Protein AF-A0A7X5U738-F1 (afdb_monomer_lite)

Secondary structure (DSSP, 8-state):
--------------------EEEEEPEETTEEPPPHHHHHHHHHHHHHHHHHTTSEEEEEEEEE-S--EEETTEEEEEEEEEEEETTTT-EEEEEEEEEEEESS----------

Foldseek 3Di:
DDDDDPPPPPPDPPPPPDFAFDPDWDDDPPDTFAAPVVQLVVQQVVVCVCVVVVQKDWDAGWDWPDDWDDDVQKTKGKIKTWIFGPPPRHIDIDIGIHMGGGPPRPPPPPDDDD

Organism: NCBI:txid564369

pLDDT: mean 82.88, std 19.43, range [35.84, 98.12]

Radius of gyration: 19.34 Å; chains: 1; b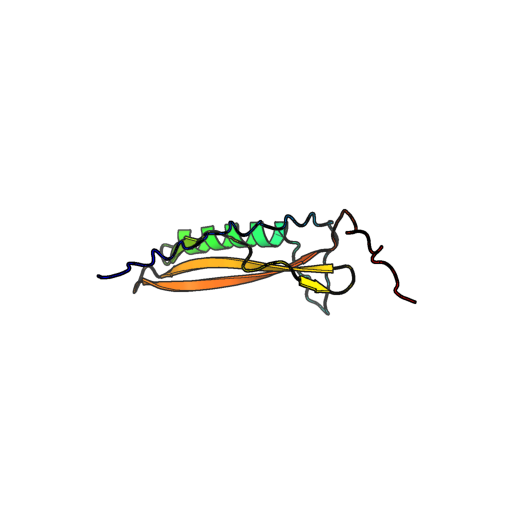ounding box: 38×64×51 Å

Sequence (114 aa):
MFVLILSLCLFAPALAVVVDCGEEHYVSGTHRLPTHEEAMAQCREQETAMVGTGAWRSVRSCYDVAAPGEHGPWVHGRIGVDVVASAGGDPMTFEALWMCKPTTGRDMDGPAFD

Structure (mmCIF, N/CA/C/O backbone):
data_AF-A0A7X5U738-F1
#
_entry.id   AF-A0A7X5U738-F1
#
loop_
_atom_site.group_PDB
_atom_site.id
_atom_site.type_symbol
_atom_site.label_atom_id
_atom_site.label_alt_id
_atom_site.label_comp_id
_atom_site.label_asym_id
_atom_site.label_entity_id
_atom_site.label_seq_id
_atom_site.pdbx_PDB_ins_code
_atom_site.Cartn_x
_atom_site.Cartn_y
_atom_site.Cartn_z
_atom_site.occupancy
_atom_site.B_iso_or_equiv
_atom_site.auth_seq_id
_atom_site.auth_comp_id
_atom_site.auth_asym_id
_atom_site.auth_atom_id
_atom_site.pdbx_PDB_model_num
ATOM 1 N N . MET A 1 1 ? -8.636 50.848 4.536 1.00 35.84 1 MET A N 1
ATOM 2 C CA . MET A 1 1 ? -8.978 50.078 3.322 1.00 35.84 1 MET A CA 1
ATOM 3 C C . MET A 1 1 ? -8.266 48.736 3.442 1.00 35.84 1 MET A C 1
ATOM 5 O O . MET A 1 1 ? -7.052 48.702 3.323 1.00 35.84 1 MET A O 1
ATOM 9 N N . PHE A 1 2 ? -8.980 47.693 3.873 1.00 41.66 2 PHE A N 1
ATOM 10 C CA . PHE A 1 2 ? -8.421 46.381 4.236 1.00 41.66 2 PHE A CA 1
ATOM 11 C C . PHE A 1 2 ? -8.547 45.461 3.013 1.00 41.66 2 PHE A C 1
ATOM 13 O O . PHE A 1 2 ? -9.663 45.174 2.586 1.00 41.66 2 PHE A O 1
ATOM 20 N N . VAL A 1 3 ? -7.429 45.064 2.404 1.00 46.50 3 VAL A N 1
ATOM 21 C CA . VAL A 1 3 ? -7.430 44.149 1.252 1.00 46.50 3 VAL A CA 1
ATOM 22 C C . VAL A 1 3 ? -7.383 42.719 1.789 1.00 46.50 3 VAL A C 1
ATOM 24 O O . VAL A 1 3 ? -6.349 42.260 2.263 1.00 46.50 3 VAL A O 1
ATOM 27 N N . LEU A 1 4 ? -8.528 42.036 1.755 1.00 47.12 4 LEU A N 1
ATOM 28 C CA . LEU A 1 4 ? -8.654 40.600 2.005 1.00 47.12 4 LEU A CA 1
ATOM 29 C C . LEU A 1 4 ? -8.181 39.848 0.756 1.00 47.12 4 LEU A C 1
ATOM 31 O O . LEU A 1 4 ? -8.893 39.782 -0.243 1.00 47.12 4 LEU A O 1
ATOM 35 N N . ILE A 1 5 ? -6.970 39.295 0.808 1.00 55.34 5 ILE A N 1
ATOM 36 C CA . ILE A 1 5 ? -6.487 38.349 -0.199 1.00 55.34 5 ILE A CA 1
ATOM 37 C C . ILE A 1 5 ? -7.099 36.986 0.146 1.00 55.34 5 ILE A C 1
ATOM 39 O O . ILE A 1 5 ? -6.677 36.328 1.095 1.00 55.34 5 ILE A O 1
ATOM 43 N N . LEU A 1 6 ? -8.137 36.592 -0.597 1.00 53.81 6 LEU A N 1
ATOM 44 C CA . LEU A 1 6 ? -8.650 35.223 -0.602 1.00 53.81 6 LEU A CA 1
ATOM 45 C C . LEU A 1 6 ? -7.569 34.305 -1.188 1.00 53.81 6 LEU A C 1
ATOM 47 O O . LEU A 1 6 ? -7.368 34.268 -2.402 1.00 53.81 6 LEU A O 1
ATOM 51 N N . SER A 1 7 ? -6.883 33.553 -0.330 1.00 56.69 7 SER A N 1
ATOM 52 C CA . SER A 1 7 ? -6.056 32.422 -0.752 1.00 56.69 7 SER A CA 1
ATOM 53 C C . SER A 1 7 ? -6.959 31.316 -1.297 1.00 56.69 7 SER A C 1
ATOM 55 O O . SER A 1 7 ? -7.542 30.545 -0.536 1.00 56.69 7 SER A O 1
ATOM 57 N N . LEU A 1 8 ? -7.085 31.237 -2.624 1.00 53.44 8 LEU A N 1
ATOM 58 C CA . LEU A 1 8 ? -7.582 30.040 -3.295 1.00 53.44 8 LEU A CA 1
ATOM 59 C C . LEU A 1 8 ? -6.556 28.919 -3.085 1.00 53.44 8 LEU A C 1
ATOM 61 O O . LEU A 1 8 ? -5.546 28.848 -3.783 1.00 53.44 8 LEU A O 1
ATOM 65 N N . CYS A 1 9 ? -6.82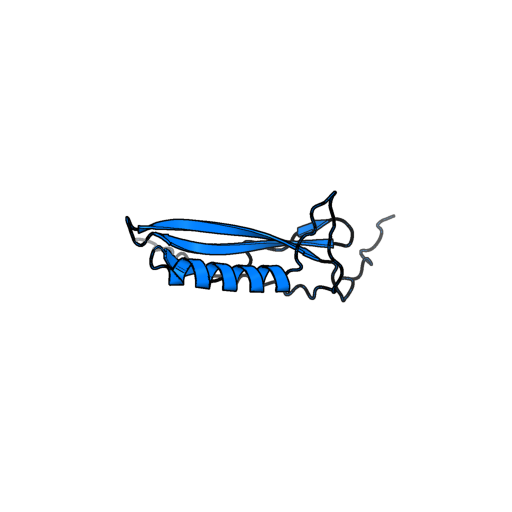4 28.027 -2.132 1.00 54.41 9 CYS A N 1
ATOM 66 C CA . CYS A 1 9 ? -6.208 26.707 -2.116 1.00 54.41 9 CYS A CA 1
ATOM 67 C C . CYS A 1 9 ? -6.690 25.952 -3.360 1.00 54.41 9 CYS A C 1
ATOM 69 O O . CYS A 1 9 ? -7.783 25.389 -3.378 1.00 54.41 9 CYS A O 1
ATOM 71 N N . LEU A 1 10 ? -5.884 25.982 -4.420 1.00 52.59 10 LEU A N 1
ATOM 72 C CA . LEU A 1 10 ? -6.012 25.083 -5.559 1.00 52.59 10 LEU A CA 1
ATOM 73 C C . LEU A 1 10 ? -5.782 23.654 -5.051 1.00 52.59 10 LEU A C 1
ATOM 75 O O . LEU A 1 10 ? -4.646 23.201 -4.933 1.00 52.59 10 LEU A O 1
ATOM 79 N N . PHE A 1 11 ? -6.864 22.946 -4.726 1.00 53.50 11 PHE A N 1
ATOM 80 C CA . PHE A 1 11 ? -6.842 21.494 -4.586 1.00 53.50 11 PHE A CA 1
ATOM 81 C C . PHE A 1 11 ? -6.629 20.906 -5.982 1.00 53.50 11 PHE A C 1
ATOM 83 O O . PHE A 1 11 ? -7.584 20.612 -6.699 1.00 53.50 11 PHE A O 1
ATOM 90 N N . ALA A 1 12 ? -5.369 20.796 -6.403 1.00 51.78 12 ALA A N 1
ATOM 91 C CA . ALA A 1 12 ? -5.030 19.987 -7.559 1.00 51.78 12 ALA A CA 1
ATOM 92 C C . ALA A 1 12 ? -5.384 18.531 -7.212 1.00 51.78 12 ALA A C 1
ATOM 94 O O . ALA A 1 12 ? -4.866 18.018 -6.214 1.00 51.78 12 ALA A O 1
ATOM 95 N N . PRO A 1 13 ? -6.270 17.856 -7.969 1.00 48.47 13 PRO A N 1
ATOM 96 C CA . PRO A 1 13 ? -6.442 16.427 -7.794 1.00 48.47 13 PRO A CA 1
ATOM 97 C C . PRO A 1 13 ? -5.092 15.791 -8.116 1.00 48.47 13 PRO A C 1
ATOM 99 O O . PRO A 1 13 ? -4.578 15.950 -9.224 1.00 48.47 13 PRO A O 1
ATOM 102 N N . ALA A 1 14 ? -4.488 15.125 -7.133 1.00 55.19 14 ALA A N 1
ATOM 103 C CA . ALA A 1 14 ? -3.338 14.277 -7.383 1.00 55.19 14 ALA A CA 1
ATOM 104 C C . ALA A 1 14 ? -3.799 13.226 -8.396 1.00 55.19 14 ALA A C 1
ATOM 106 O O . ALA A 1 14 ? -4.602 12.354 -8.067 1.00 55.19 14 ALA A O 1
ATOM 107 N N . LEU A 1 15 ? -3.385 13.379 -9.654 1.00 52.00 15 LEU A N 1
ATOM 108 C CA . LEU A 1 15 ? -3.651 12.387 -10.680 1.00 52.00 15 LEU A CA 1
ATOM 109 C C . LEU A 1 15 ? -2.977 11.101 -10.207 1.00 52.00 15 LEU A C 1
ATOM 111 O O . LEU A 1 15 ? -1.751 11.040 -10.118 1.00 52.00 15 LEU A O 1
ATOM 115 N N . ALA A 1 16 ? -3.785 10.108 -9.841 1.00 54.53 16 ALA A N 1
ATOM 116 C CA . ALA A 1 16 ? -3.292 8.775 -9.557 1.00 54.53 16 ALA A CA 1
ATOM 117 C C . ALA A 1 16 ? -2.674 8.255 -10.856 1.00 54.53 16 ALA A C 1
ATOM 119 O O . ALA A 1 16 ? -3.380 8.009 -11.835 1.00 54.53 16 ALA A O 1
ATOM 120 N N . VAL A 1 17 ? -1.344 8.182 -10.894 1.00 61.88 17 VAL A N 1
ATOM 121 C CA . VAL A 1 17 ? -0.630 7.565 -12.008 1.00 61.88 17 VAL A CA 1
ATOM 122 C C . VAL A 1 17 ? -0.997 6.089 -11.975 1.00 61.88 17 VAL A C 1
ATOM 124 O O . VAL A 1 17 ? -0.554 5.358 -11.094 1.00 61.88 17 VAL A O 1
ATOM 127 N N . VAL A 1 18 ? -1.848 5.672 -12.910 1.00 65.88 18 VAL A N 1
ATOM 128 C CA . VAL A 1 18 ? -2.185 4.261 -13.089 1.00 65.88 18 VAL A CA 1
ATOM 129 C C . VAL A 1 18 ? -0.958 3.587 -13.689 1.00 65.88 18 VAL A C 1
ATOM 131 O O . VAL A 1 18 ? -0.555 3.901 -14.809 1.00 65.88 18 VAL A O 1
ATOM 134 N N . VAL A 1 19 ? -0.328 2.709 -12.913 1.00 73.06 19 VAL A N 1
ATOM 135 C CA . VAL A 1 19 ? 0.763 1.856 -13.384 1.00 73.06 19 VAL A CA 1
ATOM 136 C C . VAL A 1 19 ? 0.146 0.526 -13.778 1.00 73.06 19 VAL A C 1
ATOM 138 O O . VAL A 1 19 ? -0.365 -0.184 -12.919 1.00 73.06 19 VAL A O 1
ATOM 141 N N . ASP A 1 20 ? 0.183 0.204 -15.069 1.00 83.06 20 ASP A N 1
ATOM 142 C CA . ASP A 1 20 ? -0.196 -1.127 -15.539 1.00 83.06 20 ASP A CA 1
ATOM 143 C C . ASP A 1 20 ? 0.989 -2.075 -15.315 1.00 83.06 20 ASP A C 1
ATOM 145 O O . ASP A 1 20 ? 2.041 -1.952 -15.951 1.00 83.06 20 ASP A O 1
ATOM 149 N N . CYS A 1 21 ? 0.861 -2.938 -14.310 1.00 82.94 21 CYS A N 1
ATOM 150 C CA . CYS A 1 21 ? 1.918 -3.829 -13.848 1.00 82.94 21 CYS A CA 1
ATOM 151 C C . CYS A 1 21 ? 1.836 -5.177 -14.565 1.00 82.94 21 CYS A C 1
ATOM 153 O O . CYS A 1 21 ? 0.787 -5.810 -14.603 1.00 82.94 21 CYS A O 1
ATOM 155 N N . GLY A 1 22 ? 2.967 -5.654 -15.080 1.00 82.81 22 GLY A N 1
ATOM 156 C CA . GLY A 1 22 ? 3.104 -7.039 -15.508 1.00 82.81 22 GLY A CA 1
ATOM 157 C C . GLY A 1 22 ? 3.149 -7.994 -14.317 1.00 82.81 22 GLY A C 1
ATOM 158 O O . GLY A 1 22 ? 3.315 -7.587 -13.167 1.00 82.81 22 GLY A O 1
ATOM 159 N N . GLU A 1 23 ? 3.059 -9.290 -14.609 1.00 85.81 23 GLU A N 1
ATOM 160 C CA . GLU A 1 23 ? 3.027 -10.352 -13.593 1.00 85.81 23 GLU A CA 1
ATOM 161 C C . GLU A 1 23 ? 4.409 -10.672 -12.986 1.00 85.81 23 GLU A C 1
ATOM 163 O O . GLU A 1 23 ? 4.514 -11.508 -12.091 1.00 85.81 23 GLU A O 1
ATOM 168 N N . GLU A 1 24 ? 5.485 -10.042 -13.472 1.00 89.00 24 GLU A N 1
ATOM 169 C CA . GLU A 1 24 ? 6.844 -10.260 -12.966 1.00 89.00 24 GLU A CA 1
ATOM 170 C C . GLU A 1 24 ? 7.031 -9.626 -11.574 1.00 89.00 24 GLU A C 1
ATOM 172 O O . GLU A 1 24 ? 6.746 -8.444 -11.368 1.00 89.00 24 GLU A O 1
ATOM 177 N N . HIS A 1 25 ? 7.602 -10.384 -10.632 1.00 93.69 25 HIS A N 1
ATOM 178 C CA . HIS A 1 25 ? 7.918 -9.900 -9.283 1.00 93.69 25 HIS A CA 1
ATOM 179 C C . HIS A 1 25 ? 9.384 -9.527 -9.136 1.00 93.69 25 HIS A C 1
ATOM 181 O O . HIS A 1 25 ? 10.276 -10.286 -9.521 1.00 93.69 25 HIS A O 1
ATOM 187 N N . TYR A 1 26 ? 9.636 -8.400 -8.475 1.00 93.12 26 TYR A N 1
ATOM 188 C CA . TYR A 1 26 ? 10.986 -8.051 -8.059 1.00 93.12 26 TYR A CA 1
ATOM 189 C C . TYR A 1 26 ? 11.435 -8.945 -6.896 1.00 93.12 26 TYR A C 1
ATOM 191 O O . TYR A 1 26 ? 10.709 -9.119 -5.911 1.00 93.12 26 TYR A O 1
ATOM 199 N N . VAL A 1 27 ? 12.653 -9.485 -6.990 1.00 93.12 27 VAL A N 1
ATOM 200 C CA . VAL A 1 27 ? 13.257 -10.346 -5.965 1.00 93.12 27 VAL A CA 1
ATOM 201 C C . VAL A 1 27 ? 14.599 -9.766 -5.529 1.00 93.12 27 VAL A C 1
ATOM 203 O O . VAL A 1 27 ? 15.493 -9.564 -6.347 1.00 93.12 27 VAL A O 1
ATOM 206 N N . SER A 1 28 ? 14.753 -9.538 -4.225 1.00 87.38 28 SER A N 1
ATOM 207 C CA . SER A 1 28 ? 16.009 -9.126 -3.593 1.00 87.38 28 SER A CA 1
ATOM 208 C C . SER A 1 28 ? 16.384 -10.115 -2.493 1.00 87.38 28 SER A C 1
ATOM 210 O O . SER A 1 28 ? 15.715 -10.207 -1.462 1.00 87.38 28 SER A O 1
ATOM 212 N N . GLY A 1 29 ? 17.439 -10.901 -2.718 1.00 91.50 29 GLY A N 1
ATOM 213 C CA . GLY A 1 29 ? 17.803 -11.999 -1.822 1.00 91.50 29 GLY A CA 1
ATOM 214 C C . GLY A 1 29 ? 16.670 -13.025 -1.713 1.00 91.50 29 GLY A C 1
ATOM 215 O O . GLY A 1 29 ? 16.295 -13.644 -2.703 1.00 91.50 29 GLY A O 1
ATOM 216 N N . THR A 1 30 ? 16.114 -13.198 -0.511 1.00 91.00 30 THR A N 1
ATOM 217 C CA . THR A 1 30 ? 14.954 -14.076 -0.257 1.00 91.00 30 THR A CA 1
ATOM 218 C C . THR A 1 30 ? 13.615 -13.337 -0.283 1.00 91.00 30 THR A C 1
ATOM 220 O O . THR A 1 30 ? 12.575 -13.946 -0.044 1.00 91.00 30 THR A O 1
ATOM 223 N N . HIS A 1 31 ? 13.623 -12.021 -0.503 1.00 89.81 31 HIS A N 1
ATOM 224 C CA . HIS A 1 31 ? 12.434 -11.181 -0.406 1.00 89.81 31 HIS A CA 1
ATOM 225 C C . HIS A 1 31 ? 11.848 -10.958 -1.798 1.00 89.81 31 HIS A C 1
ATOM 227 O O . HIS A 1 31 ? 12.490 -10.367 -2.665 1.00 89.81 31 HIS A O 1
ATOM 233 N N . ARG A 1 32 ? 10.616 -11.427 -1.994 1.00 94.38 32 ARG A N 1
ATOM 234 C CA . ARG A 1 32 ? 9.789 -11.149 -3.171 1.00 94.38 32 ARG A CA 1
ATOM 235 C C . ARG A 1 32 ? 8.844 -10.006 -2.824 1.00 94.38 32 ARG A C 1
ATOM 237 O O . ARG A 1 32 ? 8.074 -10.135 -1.874 1.00 94.38 32 ARG A O 1
ATOM 244 N N . LEU A 1 33 ? 8.911 -8.909 -3.571 1.00 95.25 33 LEU A N 1
ATOM 245 C CA . LEU A 1 33 ? 7.969 -7.805 -3.400 1.00 95.25 33 LEU A CA 1
ATOM 246 C C . LEU A 1 33 ? 6.667 -8.097 -4.156 1.00 95.25 33 LEU A C 1
ATOM 248 O O . LEU A 1 33 ? 6.729 -8.691 -5.235 1.00 95.25 33 LEU A O 1
ATOM 252 N N . PRO A 1 34 ? 5.505 -7.700 -3.611 1.00 95.25 34 PRO A N 1
ATOM 253 C CA . PRO A 1 34 ? 4.241 -7.777 -4.328 1.00 95.25 34 PRO A CA 1
ATOM 254 C C . PRO A 1 34 ? 4.1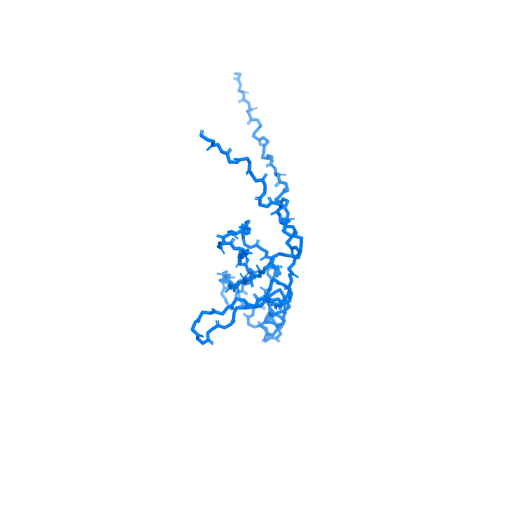99 -6.758 -5.475 1.00 95.25 34 PRO A C 1
ATOM 256 O O . PRO A 1 34 ? 4.828 -5.696 -5.413 1.00 95.25 34 PRO A O 1
ATOM 259 N N . THR A 1 35 ? 3.401 -7.062 -6.493 1.00 93.69 35 THR A N 1
ATOM 260 C CA . THR A 1 35 ? 2.928 -6.078 -7.477 1.00 93.69 35 THR A CA 1
ATOM 261 C C . THR A 1 35 ? 2.024 -5.032 -6.811 1.00 93.69 35 THR A C 1
ATOM 263 O O . THR A 1 35 ? 1.604 -5.195 -5.661 1.00 93.69 35 THR A O 1
ATOM 266 N N . HIS A 1 36 ? 1.704 -3.945 -7.525 1.00 93.38 36 HIS A N 1
ATOM 267 C CA . HIS A 1 36 ? 0.776 -2.919 -7.025 1.00 93.38 36 HIS A CA 1
ATOM 268 C C . HIS A 1 36 ? -0.590 -3.509 -6.655 1.00 93.38 36 HIS A C 1
ATOM 270 O O . HIS A 1 36 ? -1.084 -3.270 -5.553 1.00 93.38 36 HIS A O 1
ATOM 276 N N . GLU A 1 37 ? -1.162 -4.344 -7.526 1.00 92.19 37 GLU A N 1
ATOM 277 C CA . GLU A 1 37 ? -2.470 -4.964 -7.294 1.00 92.19 37 GLU A CA 1
ATOM 278 C C . GLU A 1 37 ? -2.458 -5.916 -6.095 1.00 92.19 37 GLU A C 1
ATOM 280 O O . GLU A 1 37 ? -3.349 -5.852 -5.245 1.00 92.19 37 GLU A O 1
ATOM 285 N N . GLU A 1 38 ? -1.426 -6.758 -5.978 1.00 94.50 38 GLU A N 1
ATOM 286 C CA . GLU A 1 38 ? -1.265 -7.651 -4.827 1.00 94.50 38 GLU A CA 1
ATOM 287 C C . GLU A 1 38 ? -1.115 -6.857 -3.525 1.00 94.50 38 GLU A C 1
ATOM 289 O O . GLU A 1 38 ? -1.744 -7.204 -2.527 1.00 94.50 38 GLU A O 1
ATOM 294 N N . ALA A 1 39 ? -0.331 -5.774 -3.522 1.00 95.44 39 ALA A N 1
ATOM 295 C CA . ALA A 1 39 ? -0.163 -4.927 -2.343 1.00 95.44 39 ALA A CA 1
ATOM 296 C C . ALA A 1 39 ? -1.466 -4.217 -1.954 1.00 95.44 39 ALA A C 1
ATOM 298 O O . ALA A 1 39 ? -1.798 -4.132 -0.771 1.00 95.44 39 ALA A O 1
ATOM 299 N N . MET A 1 40 ? -2.241 -3.750 -2.936 1.00 95.56 40 MET A N 1
ATOM 300 C CA . MET A 1 40 ? -3.546 -3.133 -2.701 1.00 95.56 40 MET A CA 1
ATOM 301 C C . MET A 1 40 ? -4.553 -4.147 -2.138 1.00 95.56 40 MET A C 1
ATOM 303 O O . MET A 1 40 ? -5.298 -3.835 -1.208 1.00 95.56 40 MET A O 1
ATOM 307 N N . ALA A 1 41 ? -4.562 -5.375 -2.664 1.00 96.38 41 ALA A N 1
ATOM 308 C CA . ALA A 1 41 ? -5.403 -6.459 -2.165 1.00 96.38 41 ALA A CA 1
ATOM 309 C C . ALA A 1 41 ? -5.024 -6.861 -0.731 1.00 96.38 41 ALA A C 1
ATOM 311 O O . ALA A 1 41 ? -5.895 -6.919 0.138 1.00 96.38 41 ALA A O 1
ATOM 312 N N . GLN A 1 42 ? -3.728 -7.050 -0.463 1.00 96.88 42 GLN A N 1
ATOM 313 C CA . GLN A 1 42 ? -3.206 -7.351 0.874 1.00 96.88 42 GLN A CA 1
ATOM 314 C C . GLN A 1 42 ? -3.534 -6.239 1.872 1.00 96.88 42 GLN A C 1
ATOM 316 O O . GLN A 1 42 ? -3.952 -6.526 2.992 1.00 96.88 42 GLN A O 1
ATOM 321 N N . CYS A 1 43 ? -3.406 -4.972 1.467 1.00 97.62 43 CYS A N 1
ATOM 322 C CA . CYS A 1 43 ? -3.783 -3.841 2.307 1.00 97.62 43 CYS A CA 1
ATOM 323 C C . CYS A 1 43 ? -5.265 -3.908 2.707 1.00 97.62 43 CYS A C 1
ATOM 325 O O . CYS A 1 43 ? -5.583 -3.754 3.883 1.00 97.62 43 CYS A O 1
ATOM 327 N N . ARG A 1 44 ? -6.176 -4.193 1.766 1.00 97.75 44 ARG A N 1
ATOM 328 C CA . ARG A 1 44 ? -7.623 -4.275 2.052 1.00 97.75 44 ARG A CA 1
ATOM 329 C C . ARG A 1 44 ? -7.968 -5.440 2.975 1.00 97.75 44 ARG A C 1
ATOM 331 O O . ARG A 1 44 ? -8.831 -5.304 3.845 1.00 97.75 44 ARG A O 1
ATOM 338 N N . GLU A 1 45 ? -7.302 -6.578 2.800 1.00 98.00 45 GLU A N 1
ATOM 339 C CA . GLU A 1 45 ? -7.448 -7.731 3.690 1.00 98.00 45 GLU A CA 1
ATOM 340 C C . GLU A 1 45 ? -6.990 -7.382 5.112 1.00 98.00 45 GLU A C 1
ATOM 342 O O . GLU A 1 45 ? -7.726 -7.605 6.076 1.00 98.00 45 GLU A O 1
ATOM 347 N N . GLN A 1 46 ? -5.819 -6.752 5.243 1.00 96.69 46 GLN A N 1
ATOM 348 C CA . GLN A 1 46 ? -5.286 -6.311 6.531 1.00 96.69 46 GLN A CA 1
ATOM 349 C C . GLN A 1 46 ? -6.156 -5.231 7.178 1.00 96.69 46 GLN A C 1
ATOM 351 O O . GLN A 1 46 ? -6.437 -5.323 8.369 1.00 96.69 46 GLN A O 1
ATOM 356 N N . GLU A 1 47 ? -6.634 -4.244 6.418 1.00 97.38 47 GLU A N 1
ATOM 357 C CA . GLU A 1 47 ? -7.571 -3.226 6.901 1.00 97.38 47 GLU A CA 1
ATOM 358 C C . GLU A 1 47 ? -8.833 -3.882 7.467 1.00 97.38 47 GLU A C 1
ATOM 360 O O . GLU A 1 47 ? -9.234 -3.591 8.595 1.00 97.38 47 GLU A O 1
ATOM 365 N N . THR A 1 48 ? -9.420 -4.819 6.719 1.00 97.75 48 THR A N 1
ATOM 366 C CA . THR A 1 48 ? -10.620 -5.551 7.142 1.00 97.75 48 THR A CA 1
ATOM 367 C C . THR A 1 48 ? -10.361 -6.348 8.417 1.00 97.75 48 THR A C 1
ATOM 369 O O . THR A 1 48 ? -11.172 -6.305 9.342 1.00 97.75 48 THR A O 1
ATOM 372 N N . ALA A 1 49 ? -9.222 -7.038 8.506 1.00 96.88 49 ALA A N 1
ATOM 373 C CA . ALA A 1 49 ? -8.840 -7.787 9.696 1.00 96.88 49 ALA A CA 1
ATOM 374 C C . ALA A 1 49 ? -8.637 -6.862 10.908 1.00 96.88 49 ALA A C 1
ATOM 376 O O . ALA A 1 49 ? -9.190 -7.123 11.975 1.00 96.88 49 ALA A O 1
ATOM 377 N N . MET A 1 50 ? -7.903 -5.756 10.743 1.00 93.25 50 MET A N 1
ATOM 378 C CA . MET A 1 50 ? -7.635 -4.778 11.801 1.00 93.25 50 MET A CA 1
ATOM 379 C C . MET A 1 50 ? -8.923 -4.138 12.319 1.00 93.25 50 MET A C 1
ATOM 381 O O . MET A 1 50 ? -9.175 -4.149 13.526 1.00 93.25 50 MET A O 1
ATOM 385 N N . VAL A 1 51 ? -9.754 -3.609 11.419 1.00 95.50 51 VAL A N 1
ATOM 386 C CA . VAL A 1 51 ? -11.021 -2.952 11.770 1.00 95.50 51 VAL A CA 1
ATOM 387 C C . VAL A 1 51 ? -12.026 -3.964 12.321 1.00 95.50 51 VAL A C 1
ATOM 389 O O . VAL A 1 51 ? -12.746 -3.657 13.269 1.00 95.50 51 VAL A O 1
ATOM 392 N N . GLY A 1 52 ? -12.025 -5.198 11.810 1.00 95.44 52 GLY A N 1
ATOM 393 C CA . GLY A 1 52 ? -12.884 -6.287 12.277 1.00 95.44 52 GLY A CA 1
ATOM 394 C C . GLY A 1 52 ? -12.660 -6.679 13.741 1.00 95.44 52 GLY A C 1
ATOM 395 O O . GLY A 1 52 ? -13.588 -7.157 14.389 1.00 95.44 52 GLY A O 1
ATOM 396 N N . THR A 1 53 ? -11.472 -6.419 14.303 1.00 94.56 53 THR A N 1
ATOM 397 C CA . THR A 1 53 ? -11.227 -6.603 15.748 1.00 94.56 53 THR A CA 1
ATOM 398 C C . THR A 1 53 ? -11.917 -5.553 16.627 1.00 94.56 53 THR A C 1
ATOM 400 O O . THR A 1 53 ? -12.027 -5.742 17.837 1.00 94.56 53 THR A O 1
ATOM 403 N N . GLY A 1 54 ? -12.332 -4.419 16.052 1.00 94.81 54 GLY A N 1
ATOM 404 C CA . GLY A 1 54 ? -12.840 -3.254 16.779 1.00 94.81 54 GLY A CA 1
ATOM 405 C C . GLY A 1 54 ? -11.761 -2.393 17.449 1.00 94.81 54 GLY A C 1
ATOM 406 O O . GLY A 1 54 ? -12.076 -1.312 17.951 1.00 94.81 54 GLY A O 1
ATOM 407 N N . ALA A 1 55 ? -10.489 -2.811 17.438 1.00 95.62 55 ALA A N 1
ATOM 408 C CA . ALA A 1 55 ? -9.380 -2.031 17.998 1.00 95.62 55 ALA A CA 1
ATOM 409 C C . ALA A 1 55 ? -9.056 -0.773 17.175 1.00 95.62 55 ALA A C 1
ATOM 411 O O . ALA A 1 55 ? -8.499 0.185 17.710 1.00 95.62 55 ALA A O 1
ATOM 412 N N . TRP A 1 56 ? -9.445 -0.767 15.899 1.00 97.44 56 TRP A N 1
ATOM 413 C CA . TRP A 1 56 ? -9.145 0.282 14.932 1.00 97.44 56 TRP A CA 1
ATOM 414 C C . TRP A 1 56 ? -10.408 0.749 14.214 1.00 97.44 56 TRP A C 1
ATOM 416 O O . TRP A 1 56 ? -11.320 -0.039 13.961 1.00 97.44 56 TRP A O 1
ATOM 426 N N . ARG A 1 57 ? -10.436 2.025 13.825 1.00 96.75 57 ARG A N 1
ATOM 427 C CA . ARG A 1 57 ? -11.414 2.579 12.880 1.00 96.75 57 ARG A CA 1
ATOM 428 C C . ARG A 1 57 ? -10.679 3.108 11.654 1.00 96.75 57 ARG A C 1
ATOM 430 O O . ARG A 1 57 ? -9.698 3.832 11.808 1.00 96.75 57 ARG A O 1
ATOM 437 N N . SER A 1 58 ? -11.166 2.765 10.463 1.00 94.44 58 SER A N 1
ATOM 438 C CA . SER A 1 58 ? -10.613 3.282 9.206 1.00 94.44 58 SER A CA 1
ATOM 439 C C . SER A 1 58 ? -10.856 4.788 9.080 1.00 94.44 58 SER A C 1
ATOM 441 O O . SER A 1 58 ? -11.945 5.278 9.391 1.00 94.44 58 SER A O 1
ATOM 443 N N . VAL A 1 59 ? -9.824 5.515 8.649 1.00 96.94 59 VAL A N 1
ATOM 444 C CA . VAL A 1 59 ? -9.878 6.944 8.305 1.00 96.94 59 VAL A CA 1
ATOM 445 C C . VAL A 1 59 ? -9.700 7.119 6.804 1.00 96.94 59 VAL A C 1
ATOM 447 O O . VAL A 1 59 ? -10.487 7.816 6.165 1.00 96.94 59 VAL A O 1
ATOM 450 N N . ARG A 1 60 ? -8.683 6.463 6.238 1.00 97.00 60 ARG A N 1
ATOM 451 C CA . ARG A 1 60 ? -8.420 6.439 4.803 1.00 97.00 60 ARG A CA 1
ATOM 452 C C . ARG A 1 60 ? -8.043 5.023 4.397 1.00 97.00 60 ARG A C 1
ATOM 454 O O . ARG A 1 60 ? -6.956 4.549 4.721 1.00 97.00 60 ARG A O 1
ATOM 461 N N . SER A 1 61 ? -8.959 4.377 3.683 1.00 95.69 61 SER A N 1
ATOM 462 C CA . SER A 1 61 ? -8.731 3.054 3.104 1.00 95.69 61 SER A CA 1
ATOM 463 C C . SER A 1 61 ? -7.628 3.106 2.044 1.00 95.69 61 SER A C 1
ATOM 465 O O . SER A 1 61 ? -7.383 4.158 1.446 1.00 95.69 61 SER A O 1
ATOM 467 N N . CYS A 1 62 ? -6.973 1.961 1.860 1.00 97.06 62 CYS A N 1
ATOM 468 C CA . CYS A 1 62 ? -5.794 1.710 1.034 1.00 97.06 62 CYS A CA 1
ATOM 469 C C . CYS A 1 62 ? -5.596 2.679 -0.141 1.00 97.06 62 CYS A C 1
ATOM 471 O O . CYS A 1 62 ? -6.430 2.763 -1.046 1.00 97.06 62 CYS A O 1
ATOM 473 N N . TYR A 1 63 ? -4.468 3.389 -0.127 1.00 95.44 63 TYR A N 1
ATOM 474 C CA . TYR A 1 63 ? -4.141 4.437 -1.091 1.00 95.44 63 TYR A CA 1
ATOM 475 C C . TYR A 1 63 ? -2.653 4.452 -1.447 1.00 95.44 63 TYR A C 1
ATOM 477 O O . TYR A 1 63 ? -1.810 4.074 -0.639 1.00 95.44 63 TYR A O 1
ATOM 485 N N . ASP A 1 64 ? -2.313 4.961 -2.630 1.00 95.31 64 ASP A N 1
ATOM 486 C CA . ASP A 1 64 ? -0.923 5.254 -2.986 1.00 95.31 64 ASP A CA 1
ATOM 487 C C . ASP A 1 64 ? -0.406 6.463 -2.194 1.00 95.31 64 ASP A C 1
ATOM 489 O O . ASP A 1 64 ? -0.941 7.571 -2.299 1.00 95.31 64 ASP A O 1
ATOM 493 N N . VAL A 1 65 ? 0.640 6.255 -1.387 1.00 94.81 65 VAL A N 1
ATOM 494 C CA . VAL A 1 65 ? 1.181 7.284 -0.476 1.00 94.81 65 VAL A CA 1
ATOM 495 C C . VAL A 1 65 ? 1.815 8.447 -1.243 1.00 94.81 65 VAL A C 1
ATOM 497 O O . VAL A 1 65 ? 1.761 9.596 -0.804 1.00 94.81 65 VAL A O 1
ATOM 500 N N . ALA A 1 66 ? 2.421 8.157 -2.393 1.00 90.88 66 ALA A N 1
ATOM 501 C CA . ALA A 1 66 ? 3.102 9.127 -3.238 1.00 90.88 66 ALA A CA 1
ATOM 502 C C . ALA A 1 66 ? 3.135 8.648 -4.695 1.00 90.88 66 ALA A C 1
ATOM 504 O O . ALA A 1 66 ? 2.783 7.506 -4.994 1.00 90.88 66 ALA A O 1
ATOM 505 N N . ALA A 1 67 ? 3.605 9.519 -5.592 1.00 90.12 67 ALA A N 1
ATOM 506 C CA . ALA A 1 67 ? 3.900 9.128 -6.964 1.00 90.12 67 ALA A CA 1
ATOM 507 C C . ALA A 1 67 ? 4.916 7.960 -6.988 1.00 90.12 67 ALA A C 1
ATOM 509 O O . ALA A 1 67 ? 5.890 8.001 -6.226 1.00 90.12 67 ALA A O 1
ATOM 510 N N . PRO A 1 68 ? 4.714 6.939 -7.842 1.00 92.75 68 PRO A N 1
ATOM 511 C CA . PRO A 1 68 ? 5.657 5.834 -7.977 1.00 92.75 68 PRO A CA 1
ATOM 512 C C . PRO A 1 68 ? 7.039 6.299 -8.456 1.00 92.75 68 PRO A C 1
ATOM 514 O O . PRO A 1 68 ? 7.145 7.200 -9.289 1.00 92.75 68 PRO A O 1
ATOM 517 N N . GLY A 1 69 ? 8.090 5.667 -7.937 1.00 92.25 69 GLY A N 1
ATOM 518 C CA . GLY A 1 69 ? 9.476 5.846 -8.367 1.00 92.25 69 GLY A CA 1
ATOM 519 C C . GLY A 1 69 ? 9.923 4.769 -9.354 1.00 92.25 69 GLY A C 1
ATOM 520 O O . GLY A 1 69 ? 9.201 3.807 -9.619 1.00 92.25 69 GLY A O 1
ATOM 521 N N . GLU A 1 70 ? 11.135 4.920 -9.878 1.00 92.88 70 GLU A N 1
ATOM 522 C CA . GLU A 1 70 ? 11.729 4.012 -10.861 1.00 92.88 70 GLU A CA 1
ATOM 523 C C . GLU A 1 70 ? 13.033 3.404 -10.343 1.00 92.88 70 GLU A C 1
ATOM 525 O O . GLU A 1 70 ? 13.828 4.057 -9.665 1.00 92.88 70 GLU A O 1
ATOM 530 N N . HIS A 1 71 ? 13.272 2.147 -10.704 1.00 89.75 71 HIS A N 1
ATOM 531 C CA . HIS A 1 71 ? 14.508 1.428 -10.431 1.00 89.75 71 HIS A CA 1
ATOM 532 C C . HIS A 1 71 ? 14.860 0.534 -11.625 1.00 89.75 71 HIS A C 1
ATOM 534 O O . HIS A 1 71 ? 14.424 -0.615 -11.730 1.00 89.75 71 HIS A O 1
ATOM 540 N N . GLY A 1 72 ? 15.646 1.075 -12.558 1.00 89.75 72 GLY A N 1
ATOM 541 C CA . GLY A 1 72 ? 15.915 0.407 -13.831 1.00 89.75 72 GLY A CA 1
ATOM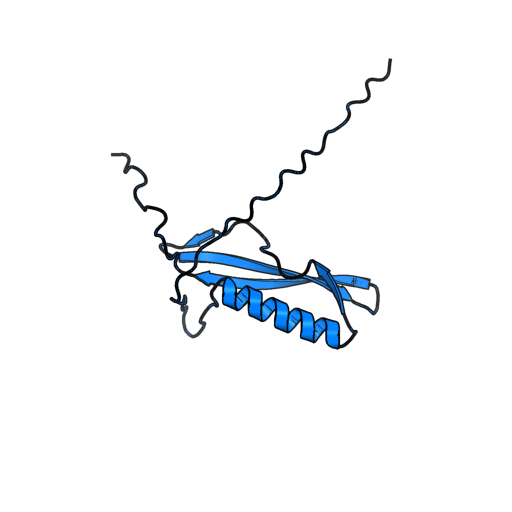 542 C C . GLY A 1 72 ? 14.603 0.154 -14.589 1.00 89.75 72 GLY A C 1
ATOM 543 O O . GLY A 1 72 ? 13.817 1.085 -14.731 1.00 89.75 72 GLY A O 1
ATOM 544 N N . PRO A 1 73 ? 14.320 -1.079 -15.047 1.00 90.12 73 PRO A N 1
ATOM 545 C CA . PRO A 1 73 ? 13.070 -1.389 -15.744 1.00 90.12 73 PRO A CA 1
ATOM 546 C C . PRO A 1 73 ? 11.854 -1.525 -14.808 1.00 90.12 73 PRO A C 1
ATOM 548 O O . PRO A 1 73 ? 10.775 -1.887 -15.267 1.00 90.12 73 PRO A O 1
ATOM 551 N N . TRP A 1 74 ? 12.019 -1.304 -13.503 1.00 92.81 74 TRP A N 1
ATOM 552 C CA . TRP A 1 74 ? 10.974 -1.499 -12.503 1.00 92.81 74 TRP A CA 1
ATOM 553 C C . TRP A 1 74 ? 10.389 -0.174 -12.030 1.00 92.81 74 TRP A C 1
ATOM 555 O O . TRP A 1 74 ? 11.091 0.829 -11.914 1.00 92.81 74 TRP A O 1
ATOM 565 N N . VAL A 1 75 ? 9.118 -0.211 -11.655 1.00 94.19 75 VAL A N 1
ATOM 566 C CA . VAL A 1 75 ? 8.411 0.863 -10.962 1.00 94.19 75 VAL A CA 1
ATOM 567 C C . VAL A 1 75 ? 8.098 0.391 -9.547 1.00 94.19 75 VAL A C 1
ATOM 569 O O . VAL A 1 75 ? 7.746 -0.771 -9.339 1.00 94.19 75 VAL A O 1
ATOM 572 N N . HIS A 1 76 ? 8.236 1.276 -8.564 1.00 94.81 76 HIS A N 1
ATOM 573 C CA . HIS A 1 76 ? 7.977 0.958 -7.163 1.00 94.81 76 HIS A CA 1
ATOM 574 C C . HIS A 1 76 ? 7.171 2.056 -6.473 1.00 94.81 76 HIS A C 1
ATOM 576 O O . HIS A 1 76 ? 7.241 3.231 -6.830 1.00 94.81 76 HIS A O 1
ATOM 582 N N . GLY A 1 77 ? 6.453 1.693 -5.417 1.00 95.38 77 GLY A N 1
ATOM 583 C CA . GLY A 1 77 ? 5.677 2.645 -4.634 1.00 95.38 77 GLY A CA 1
ATOM 584 C C . GLY A 1 77 ? 5.314 2.106 -3.261 1.00 95.38 77 GLY A C 1
ATOM 585 O O . GLY A 1 77 ? 5.852 1.093 -2.806 1.00 95.38 77 GLY A O 1
ATOM 586 N N . ARG A 1 78 ? 4.423 2.829 -2.577 1.00 97.00 78 ARG A N 1
ATOM 587 C CA . ARG A 1 78 ? 3.906 2.440 -1.263 1.00 97.00 78 ARG A CA 1
ATOM 588 C C . ARG A 1 78 ? 2.395 2.552 -1.224 1.00 97.00 78 ARG A C 1
ATOM 590 O O . ARG A 1 78 ? 1.855 3.568 -1.660 1.00 97.00 78 ARG A O 1
ATOM 597 N N . ILE A 1 79 ? 1.754 1.534 -0.660 1.00 97.44 79 ILE A N 1
ATOM 598 C CA . ILE A 1 79 ? 0.344 1.583 -0.274 1.00 97.44 79 ILE A CA 1
ATOM 599 C C . ILE A 1 79 ? 0.273 1.913 1.210 1.00 97.44 79 ILE A C 1
ATOM 601 O O . ILE A 1 79 ? 0.965 1.278 2.002 1.00 97.44 79 ILE A O 1
ATOM 605 N N . GLY A 1 80 ? -0.545 2.896 1.568 1.00 97.38 80 GLY A N 1
ATOM 606 C CA . GLY A 1 80 ? -0.834 3.289 2.939 1.00 97.38 80 GLY A CA 1
ATOM 607 C C . GLY A 1 80 ? -2.285 3.001 3.309 1.00 97.38 80 GLY A C 1
ATOM 608 O O . GLY A 1 80 ? -3.165 3.041 2.451 1.00 97.38 80 GLY A O 1
ATOM 609 N N . VAL A 1 81 ? -2.541 2.753 4.589 1.00 98.06 81 VAL A N 1
ATOM 610 C CA . VAL A 1 81 ? -3.875 2.796 5.200 1.00 98.06 81 VAL A CA 1
ATOM 611 C C . VAL A 1 81 ? -3.796 3.605 6.487 1.00 98.06 81 VAL A C 1
ATOM 613 O O . VAL A 1 81 ? -2.931 3.357 7.330 1.00 98.06 81 VAL A O 1
ATOM 616 N N . ASP A 1 82 ? -4.698 4.573 6.632 1.00 98.12 82 ASP A N 1
ATOM 617 C CA . ASP A 1 82 ? -4.772 5.411 7.825 1.00 98.12 82 ASP A CA 1
ATOM 618 C C . ASP A 1 82 ? -5.911 4.917 8.714 1.00 98.12 82 ASP A C 1
ATOM 620 O O . ASP A 1 82 ? -7.069 4.820 8.288 1.00 98.12 82 ASP A O 1
ATOM 624 N N . VAL A 1 83 ? -5.591 4.643 9.973 1.00 97.62 83 VAL A N 1
ATOM 625 C CA . VAL A 1 83 ? -6.543 4.210 10.995 1.00 97.62 83 VAL A CA 1
ATOM 626 C C . VAL A 1 83 ? -6.382 5.045 12.256 1.00 97.62 83 VAL A C 1
ATOM 628 O O . VAL A 1 83 ? -5.365 5.695 12.482 1.00 97.62 83 VAL A O 1
ATOM 631 N N . VAL A 1 84 ? -7.391 5.007 13.116 1.00 97.94 84 VAL A N 1
ATOM 632 C CA . VAL A 1 84 ? -7.309 5.548 14.475 1.00 97.94 84 VAL A CA 1
ATOM 633 C C . VAL A 1 84 ? -7.610 4.455 15.482 1.00 97.94 84 VAL A C 1
ATOM 635 O O . VAL A 1 84 ? -8.528 3.653 15.279 1.00 97.94 84 VAL A O 1
ATOM 638 N N . ALA A 1 85 ? -6.856 4.427 16.578 1.00 96.81 85 ALA A N 1
ATOM 639 C CA . ALA A 1 85 ? -7.122 3.518 17.679 1.00 96.81 85 ALA A CA 1
ATOM 640 C C . ALA A 1 85 ? -8.503 3.824 18.278 1.00 96.81 85 ALA A C 1
ATOM 642 O O . ALA A 1 85 ? -8.858 4.976 18.544 1.00 96.81 85 ALA A O 1
ATOM 643 N N . SER A 1 86 ? -9.314 2.793 18.499 1.00 95.75 86 SER A N 1
ATOM 644 C CA . SER A 1 86 ? -10.609 2.948 19.171 1.00 95.75 86 SER A CA 1
ATOM 645 C C . SER A 1 86 ? -10.425 3.374 20.627 1.00 95.75 86 SER A C 1
ATOM 647 O O . SER A 1 86 ? -11.192 4.190 21.136 1.00 95.75 86 SER A O 1
ATOM 649 N N . ALA A 1 87 ? -9.380 2.859 21.277 1.00 93.12 87 ALA A N 1
ATOM 650 C CA . ALA A 1 87 ? -8.924 3.343 22.570 1.00 93.12 87 ALA A CA 1
ATOM 651 C C . ALA A 1 87 ? -8.008 4.559 22.361 1.00 93.12 87 ALA A C 1
ATOM 653 O O . ALA A 1 87 ? -7.035 4.475 21.624 1.00 93.12 87 ALA A O 1
ATOM 654 N N . GLY A 1 88 ? -8.321 5.692 22.988 1.00 91.69 88 GLY A N 1
ATOM 655 C CA . GLY A 1 88 ? -7.469 6.891 22.966 1.00 91.69 88 GLY A CA 1
ATOM 656 C C . GLY A 1 88 ? -7.594 7.770 21.716 1.00 91.69 88 GLY A C 1
ATOM 657 O O . GLY A 1 88 ? -7.501 8.987 21.839 1.00 91.69 88 GLY A O 1
ATOM 658 N N . GLY A 1 89 ? -7.910 7.201 20.549 1.00 96.00 89 GLY A N 1
ATOM 659 C CA . GLY A 1 89 ? -8.089 7.973 19.313 1.00 96.00 89 GLY A CA 1
ATOM 660 C C . GLY A 1 89 ? -6.794 8.280 18.561 1.00 96.00 89 GLY A C 1
ATOM 661 O O . GLY A 1 89 ? -6.816 9.128 17.670 1.00 96.00 89 GLY A O 1
ATOM 662 N N . ASP A 1 90 ? -5.691 7.609 18.897 1.00 96.94 90 ASP A N 1
ATOM 663 C CA . ASP 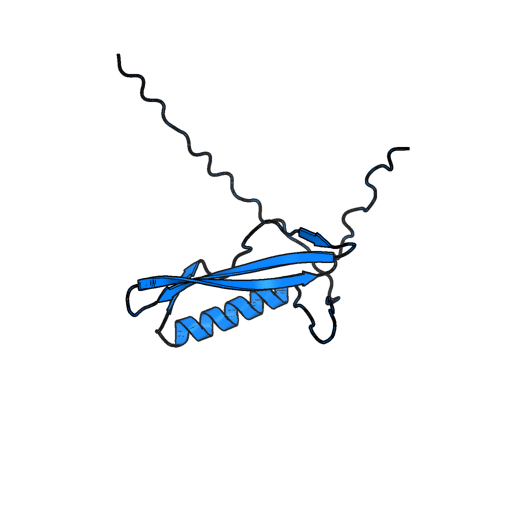A 1 90 ? -4.381 7.865 18.298 1.00 96.94 90 ASP A CA 1
ATOM 664 C C . ASP A 1 90 ? -4.367 7.505 16.799 1.00 96.94 90 ASP A C 1
ATOM 666 O O . ASP A 1 90 ? -4.740 6.380 16.443 1.00 96.94 90 ASP A O 1
ATOM 670 N N . PRO A 1 91 ? -3.956 8.428 15.908 1.00 96.94 91 PRO A N 1
ATOM 671 C CA . PRO A 1 91 ? -3.851 8.157 14.480 1.00 96.94 91 PRO A CA 1
ATOM 672 C C . PRO A 1 91 ? -2.587 7.356 14.160 1.00 96.94 91 PRO A C 1
ATOM 674 O O . PRO A 1 91 ? -1.502 7.658 14.656 1.00 96.94 91 PRO A O 1
ATOM 677 N N . MET A 1 92 ? -2.728 6.361 13.288 1.00 95.94 92 MET A N 1
ATOM 678 C CA . MET A 1 92 ? -1.640 5.524 12.789 1.00 95.94 92 MET A CA 1
ATOM 679 C C . MET A 1 92 ? -1.763 5.343 11.274 1.00 95.94 92 MET A C 1
ATOM 681 O O . MET A 1 92 ? -2.866 5.186 10.751 1.00 95.94 92 MET A O 1
ATOM 685 N N . THR A 1 93 ? -0.620 5.301 10.593 1.00 96.62 93 THR A N 1
ATOM 686 C CA . THR A 1 93 ? -0.526 4.944 9.174 1.00 96.62 93 THR A CA 1
ATOM 687 C C . THR A 1 93 ? 0.301 3.674 9.052 1.00 96.62 93 THR A C 1
ATOM 689 O O . THR A 1 93 ? 1.428 3.610 9.547 1.00 96.62 93 THR A O 1
ATOM 692 N N . PHE A 1 94 ? -0.259 2.662 8.395 1.00 96.19 94 PHE A N 1
ATOM 693 C CA . PHE A 1 94 ? 0.458 1.444 8.032 1.00 96.19 94 PHE A CA 1
ATOM 694 C C . PHE A 1 94 ? 0.802 1.500 6.550 1.00 96.19 94 PHE A C 1
ATOM 696 O O . PHE A 1 94 ? -0.072 1.782 5.735 1.00 96.19 94 PHE A O 1
ATOM 703 N N . GLU A 1 95 ? 2.061 1.229 6.206 1.00 97.19 95 GLU A N 1
ATOM 704 C CA . GLU A 1 95 ? 2.545 1.279 4.826 1.00 97.19 95 GLU A CA 1
ATOM 705 C C . GLU A 1 95 ? 3.171 -0.052 4.399 1.00 97.19 95 GLU A C 1
ATOM 707 O O . GLU A 1 95 ? 3.856 -0.713 5.181 1.00 97.19 95 GLU A O 1
ATOM 712 N N . ALA A 1 96 ? 2.989 -0.409 3.130 1.00 95.19 96 ALA A N 1
ATOM 713 C CA . ALA A 1 96 ? 3.629 -1.551 2.491 1.00 95.19 96 ALA A CA 1
ATOM 714 C C . ALA A 1 96 ? 4.268 -1.142 1.158 1.00 95.19 96 ALA A C 1
ATOM 716 O O . ALA A 1 96 ? 3.716 -0.333 0.410 1.00 95.19 96 ALA A O 1
ATOM 717 N N . LEU A 1 97 ? 5.438 -1.711 0.861 1.00 96.19 97 LEU A N 1
ATOM 718 C CA . LEU A 1 97 ? 6.152 -1.515 -0.402 1.00 96.19 97 LEU A CA 1
ATOM 719 C C . LEU A 1 97 ? 5.627 -2.466 -1.479 1.00 96.19 97 LEU A C 1
ATOM 721 O O . LEU A 1 97 ? 5.367 -3.637 -1.206 1.00 96.19 97 LEU A O 1
ATOM 725 N N . TRP A 1 98 ? 5.569 -1.974 -2.711 1.00 95.38 98 TRP A N 1
ATOM 726 C CA . TRP A 1 98 ? 5.303 -2.773 -3.903 1.00 95.38 98 TRP A CA 1
ATOM 727 C C . TRP A 1 98 ? 6.290 -2.422 -5.009 1.00 95.38 98 TRP A C 1
ATOM 729 O O . TRP A 1 98 ? 6.849 -1.320 -5.037 1.00 95.38 98 TRP A O 1
ATOM 739 N N . MET A 1 99 ? 6.505 -3.365 -5.921 1.00 96.19 99 MET A N 1
ATOM 740 C CA . MET A 1 99 ? 7.381 -3.176 -7.068 1.00 96.19 99 MET A CA 1
ATOM 741 C C . MET A 1 99 ? 6.963 -4.093 -8.212 1.00 96.19 99 MET A C 1
ATOM 743 O O . MET A 1 99 ? 6.756 -5.286 -8.007 1.00 96.19 99 MET A O 1
ATOM 747 N N . CYS A 1 100 ? 6.848 -3.540 -9.414 1.00 93.75 100 CYS A N 1
ATOM 748 C CA . CYS A 1 100 ? 6.450 -4.285 -10.602 1.00 93.75 100 CYS A CA 1
ATOM 749 C C . CYS A 1 100 ? 7.177 -3.766 -11.842 1.00 93.75 100 CYS A C 1
ATOM 751 O O . CYS A 1 100 ? 7.685 -2.642 -11.871 1.00 93.75 100 CYS A O 1
ATOM 753 N N . LYS A 1 101 ? 7.232 -4.595 -12.877 1.00 91.94 101 LYS A N 1
ATOM 754 C CA . LYS A 1 101 ? 7.680 -4.176 -14.202 1.00 91.94 101 LYS A CA 1
ATOM 755 C C . LYS A 1 101 ? 6.452 -3.726 -14.999 1.00 91.94 101 LYS A C 1
ATOM 757 O O . LYS A 1 101 ? 5.470 -4.464 -14.999 1.00 91.94 101 LYS A O 1
ATOM 762 N N . PRO A 1 102 ? 6.449 -2.553 -15.645 1.00 88.75 102 PRO A N 1
ATOM 763 C CA . PRO A 1 102 ? 5.279 -2.087 -16.385 1.00 88.75 102 PRO A CA 1
ATOM 764 C C . PRO A 1 102 ? 5.029 -2.933 -17.651 1.00 88.75 102 PRO A C 1
ATOM 766 O O . PRO A 1 102 ? 5.985 -3.363 -18.298 1.00 88.75 102 PRO A O 1
ATOM 769 N N . THR A 1 103 ? 3.761 -3.184 -18.001 1.00 83.12 103 THR A N 1
ATOM 770 C CA . THR A 1 103 ? 3.337 -3.999 -19.170 1.00 83.12 103 THR A CA 1
ATOM 771 C C . THR A 1 103 ? 3.592 -3.296 -20.499 1.00 83.12 103 THR A C 1
ATOM 773 O O . THR A 1 103 ? 4.165 -3.868 -21.426 1.00 83.12 103 THR A O 1
ATOM 776 N N . THR A 1 104 ? 3.188 -2.034 -20.600 1.00 69.88 104 THR A N 1
ATOM 777 C CA . THR A 1 104 ? 3.632 -1.124 -21.643 1.00 69.88 104 THR A CA 1
ATOM 778 C C . THR A 1 104 ? 4.944 -0.559 -21.150 1.00 69.88 104 THR A C 1
ATOM 780 O O . THR A 1 104 ? 4.953 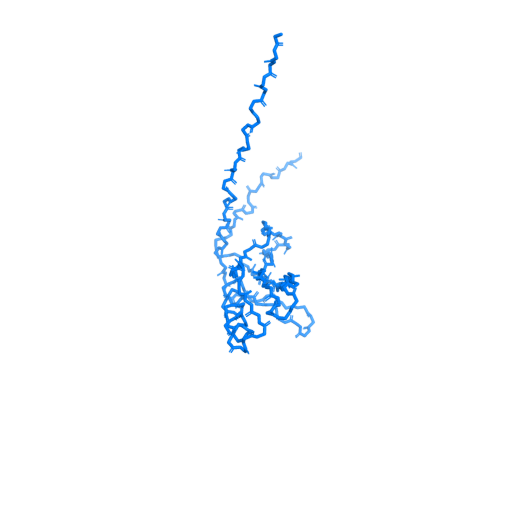0.190 -20.168 1.00 69.88 104 THR A O 1
ATOM 783 N N . GLY A 1 105 ? 6.058 -0.916 -21.793 1.00 53.28 105 GLY A N 1
ATOM 784 C CA . GLY A 1 105 ? 7.273 -0.135 -21.615 1.00 53.28 105 GLY A CA 1
ATOM 785 C C . GLY A 1 105 ? 6.872 1.322 -21.812 1.00 53.28 105 GLY A C 1
ATOM 786 O O . GLY A 1 105 ? 6.371 1.667 -22.878 1.00 53.28 105 GLY A O 1
ATOM 787 N N . ARG A 1 106 ? 6.982 2.166 -20.778 1.00 51.31 106 ARG A N 1
ATOM 788 C CA . ARG A 1 106 ? 7.049 3.596 -21.067 1.00 51.31 106 ARG A CA 1
ATOM 789 C C . ARG A 1 106 ? 8.264 3.698 -21.962 1.00 51.31 106 ARG A C 1
ATOM 791 O O . ARG A 1 106 ? 9.339 3.304 -21.511 1.00 51.31 106 ARG A O 1
ATOM 798 N N . ASP A 1 107 ? 8.042 4.048 -23.224 1.00 46.09 107 ASP A N 1
ATOM 799 C CA . ASP A 1 107 ? 9.067 4.055 -24.254 1.00 46.09 107 ASP A CA 1
ATOM 800 C C . ASP A 1 107 ? 10.366 4.598 -23.656 1.00 46.09 107 ASP A C 1
ATOM 802 O O . ASP A 1 107 ? 10.459 5.765 -23.273 1.00 46.09 107 ASP A O 1
ATOM 806 N N . MET A 1 108 ? 11.370 3.727 -23.544 1.00 47.97 108 MET A N 1
ATOM 807 C CA . MET A 1 108 ? 12.748 4.094 -23.213 1.00 47.97 108 MET A CA 1
ATOM 808 C C . MET A 1 108 ? 13.411 4.752 -24.438 1.00 47.97 108 MET A C 1
ATOM 810 O O . MET A 1 108 ? 14.587 4.538 -24.700 1.00 47.97 108 MET A O 1
ATOM 814 N N . ASP A 1 109 ? 12.642 5.560 -25.171 1.00 44.28 109 ASP A N 1
ATOM 815 C CA . ASP A 1 109 ? 13.056 6.425 -26.272 1.00 44.28 109 ASP A CA 1
ATOM 816 C C . ASP A 1 109 ? 13.000 7.884 -25.786 1.00 44.28 109 ASP A C 1
ATOM 818 O O . ASP A 1 109 ? 12.378 8.766 -26.379 1.00 44.28 109 ASP A O 1
ATOM 822 N N . GLY A 1 110 ? 13.648 8.164 -24.652 1.00 44.19 110 GLY A N 1
ATOM 823 C CA . GLY A 1 110 ? 14.122 9.522 -24.399 1.00 44.19 110 GLY A CA 1
ATOM 824 C C . GLY A 1 110 ? 15.263 9.807 -25.382 1.00 44.19 110 GLY A C 1
ATOM 825 O O . GLY A 1 110 ? 16.121 8.937 -25.541 1.00 44.19 110 GLY A O 1
ATOM 826 N N . PRO A 1 111 ? 15.309 10.968 -26.066 1.00 38.38 111 PRO A N 1
ATOM 827 C CA . PRO A 1 111 ? 16.385 11.238 -27.008 1.00 38.38 111 PRO A CA 1
ATOM 828 C C . PRO A 1 111 ? 17.730 11.170 -26.282 1.00 38.38 111 PRO A C 1
ATOM 830 O O . PRO A 1 111 ? 17.953 11.872 -25.293 1.00 38.38 111 PRO A O 1
ATOM 833 N N . ALA A 1 112 ? 18.623 10.316 -26.784 1.00 46.81 112 ALA A N 1
ATOM 834 C CA . ALA A 1 112 ? 20.034 10.394 -26.461 1.00 46.81 112 ALA A CA 1
ATOM 835 C C . ALA A 1 112 ? 20.528 11.767 -26.931 1.00 46.81 112 ALA A C 1
ATOM 837 O O . ALA A 1 112 ? 20.458 12.088 -28.117 1.00 46.81 112 ALA A O 1
ATOM 838 N N . PHE A 1 113 ? 20.952 12.604 -25.991 1.00 46.72 113 PHE A N 1
ATOM 839 C CA . PHE A 1 113 ? 21.724 13.790 -26.323 1.00 46.72 113 PHE A CA 1
ATOM 840 C C . PHE A 1 113 ? 23.164 13.322 -26.566 1.00 46.72 113 PHE A C 1
ATOM 842 O O . PHE A 1 113 ? 23.794 12.819 -25.633 1.00 46.72 113 PHE A O 1
ATOM 849 N N . ASP A 1 114 ? 23.618 13.421 -27.820 1.00 44.81 114 ASP A N 1
ATOM 850 C CA . ASP A 1 114 ? 25.034 13.329 -28.216 1.00 44.81 114 ASP A CA 1
ATOM 851 C C . ASP A 1 114 ? 25.877 14.443 -27.566 1.00 44.81 114 ASP A C 1
ATOM 853 O O . ASP A 1 114 ? 25.372 15.589 -27.451 1.00 44.81 114 ASP A O 1
#